Protein AF-A0A1V5X3C7-F1 (afdb_monomer)

Solvent-accessible surface area (backbone atoms only — not comparable to full-atom values): 3584 Å² total; per-residue (Å²): 98,57,94,75,72,44,41,66,45,57,51,27,36,76,71,41,19,11,61,86,80,71,45,73,49,58,78,86,62,41,90,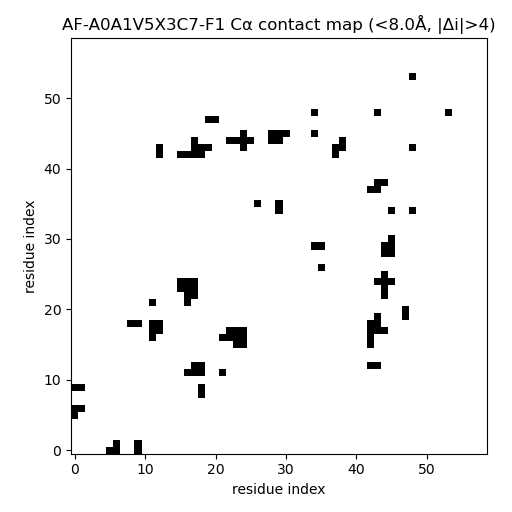45,72,63,54,53,52,50,24,77,75,69,37,45,31,48,74,58,43,48,73,70,65,63,66,81,76,85,127

Sequence (59 aa):
MRALGFGEMVDAVKKGICPLCGKKVIVDEFRDDISKREFKISGMCQACQDRIFNSKEEY

Secondary structure (DSSP, 8-state):
-GGGT-HHHHHHHHTTB-TTT-PBP-GGG--SHHHHHHHHHH---HHHHHHHH------

Mean predicted aligned error: 4.87 Å

Structure (mmCIF, N/CA/C/O backbone):
data_AF-A0A1V5X3C7-F1
#
_entry.id   AF-A0A1V5X3C7-F1
#
loop_
_atom_site.group_PDB
_atom_site.id
_atom_site.type_symbol
_atom_site.label_atom_id
_atom_site.label_alt_id
_atom_site.label_comp_id
_atom_site.label_asym_id
_atom_site.label_entity_id
_atom_site.label_seq_id
_atom_site.pdbx_PDB_ins_code
_atom_site.Cartn_x
_atom_site.Cartn_y
_atom_site.Cartn_z
_atom_site.occupancy
_atom_site.B_iso_or_equiv
_atom_site.auth_seq_id
_atom_site.auth_comp_id
_atom_site.auth_asym_id
_atom_site.auth_atom_id
_atom_site.pdbx_PDB_model_num
ATOM 1 N N . MET A 1 1 ? 11.619 2.217 -12.744 1.00 63.41 1 MET A N 1
ATOM 2 C CA . MET A 1 1 ? 11.325 1.160 -11.745 1.00 63.41 1 MET A CA 1
ATOM 3 C C . MET A 1 1 ? 11.713 -0.237 -12.223 1.00 63.41 1 MET A C 1
ATOM 5 O O . MET A 1 1 ? 12.599 -0.815 -11.618 1.00 63.41 1 MET A O 1
ATOM 9 N N . ARG A 1 2 ? 11.145 -0.775 -13.316 1.00 75.75 2 ARG A N 1
ATOM 10 C CA . ARG A 1 2 ? 11.498 -2.133 -13.794 1.00 75.75 2 ARG A CA 1
ATOM 11 C C . ARG A 1 2 ? 12.965 -2.294 -14.215 1.00 75.75 2 ARG A C 1
ATOM 13 O O . ARG A 1 2 ? 13.607 -3.242 -13.793 1.00 75.75 2 ARG A O 1
ATOM 20 N N . ALA A 1 3 ? 13.512 -1.328 -14.954 1.00 79.19 3 ALA A N 1
ATOM 21 C CA . ALA A 1 3 ? 14.919 -1.333 -15.375 1.00 79.19 3 ALA A CA 1
ATOM 22 C C . ALA A 1 3 ? 15.931 -1.205 -14.213 1.00 79.19 3 ALA A C 1
ATOM 24 O O . ALA A 1 3 ? 17.114 -1.432 -14.414 1.00 79.19 3 ALA A O 1
ATOM 25 N N . LEU A 1 4 ? 15.466 -0.856 -13.006 1.00 83.06 4 LEU A N 1
ATOM 26 C CA . LEU A 1 4 ? 16.287 -0.738 -11.795 1.00 83.06 4 LEU A CA 1
ATOM 27 C C . LEU A 1 4 ? 16.173 -1.979 -10.886 1.00 83.06 4 LEU A C 1
ATOM 29 O O . LEU A 1 4 ? 16.565 -1.921 -9.729 1.00 83.06 4 LEU A O 1
ATOM 33 N N . GLY A 1 5 ? 15.579 -3.080 -11.366 1.00 85.62 5 GLY A N 1
ATOM 34 C CA . GLY A 1 5 ? 15.423 -4.321 -10.593 1.00 85.62 5 GLY A CA 1
ATOM 35 C C . GLY A 1 5 ? 14.180 -4.387 -9.697 1.00 85.62 5 GLY A C 1
ATOM 36 O O . GLY A 1 5 ? 13.867 -5.445 -9.168 1.00 85.62 5 GLY A O 1
ATOM 37 N N . PHE A 1 6 ? 13.386 -3.318 -9.587 1.00 85.44 6 PHE A N 1
ATOM 38 C CA . PHE A 1 6 ? 12.173 -3.291 -8.748 1.00 85.44 6 PHE A CA 1
ATOM 39 C C . PHE A 1 6 ? 10.928 -3.899 -9.425 1.00 85.44 6 PHE A C 1
ATOM 41 O O . PHE A 1 6 ? 9.797 -3.504 -9.137 1.00 85.44 6 PHE A O 1
ATOM 48 N N . GLY A 1 7 ? 11.106 -4.817 -10.379 1.00 91.19 7 GLY A N 1
ATOM 49 C CA . GLY A 1 7 ? 10.005 -5.367 -11.179 1.00 91.19 7 GLY A CA 1
ATOM 50 C C . GLY A 1 7 ? 8.969 -6.117 -10.345 1.00 91.19 7 GLY A C 1
ATOM 51 O O . GLY A 1 7 ? 7.773 -5.862 -10.478 1.00 91.19 7 GLY A O 1
ATOM 52 N N . GLU A 1 8 ? 9.436 -6.966 -9.434 1.00 90.00 8 GLU A N 1
ATOM 53 C CA . GLU A 1 8 ? 8.577 -7.792 -8.582 1.00 90.00 8 GLU A CA 1
ATOM 54 C C . GLU A 1 8 ? 7.709 -6.948 -7.644 1.00 90.00 8 GLU A C 1
ATOM 56 O O . GLU A 1 8 ? 6.516 -7.209 -7.498 1.00 90.00 8 GLU A O 1
ATOM 61 N N . MET A 1 9 ? 8.270 -5.876 -7.074 1.00 89.44 9 MET A N 1
ATOM 62 C CA . MET A 1 9 ? 7.530 -4.950 -6.210 1.00 89.44 9 MET A CA 1
ATOM 63 C C . ME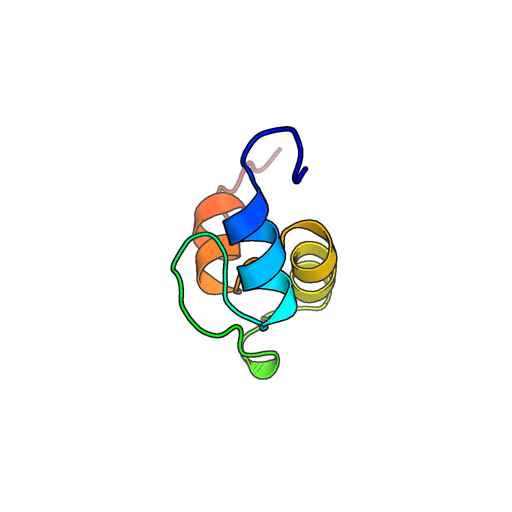T A 1 9 ? 6.418 -4.229 -6.979 1.00 89.44 9 MET A C 1
ATOM 65 O O . MET A 1 9 ? 5.299 -4.108 -6.483 1.00 89.44 9 MET A O 1
ATOM 69 N N . VAL A 1 10 ? 6.690 -3.797 -8.217 1.00 91.50 10 VAL A N 1
ATOM 70 C CA . VAL A 1 10 ? 5.672 -3.179 -9.085 1.00 91.50 10 VAL A CA 1
ATOM 71 C C . VAL A 1 10 ? 4.532 -4.158 -9.375 1.00 91.50 10 VAL A C 1
ATOM 73 O O . VAL A 1 10 ? 3.363 -3.768 -9.384 1.00 91.50 10 VAL A O 1
ATOM 76 N N . ASP A 1 11 ? 4.853 -5.429 -9.603 1.00 94.12 11 ASP A N 1
ATOM 77 C CA . ASP A 1 11 ? 3.850 -6.449 -9.897 1.00 94.12 11 ASP A CA 1
ATOM 78 C C . ASP A 1 11 ? 3.046 -6.852 -8.655 1.00 94.12 11 ASP A C 1
ATOM 80 O O . ASP A 1 11 ? 1.845 -7.107 -8.770 1.00 94.12 11 ASP A O 1
ATOM 84 N N . ALA A 1 12 ? 3.659 -6.838 -7.468 1.00 94.25 12 ALA A N 1
ATOM 85 C CA . ALA A 1 12 ? 2.957 -7.018 -6.201 1.00 94.25 12 ALA A CA 1
ATOM 86 C C . ALA A 1 12 ? 1.879 -5.939 -6.012 1.00 94.25 12 ALA A C 1
ATOM 88 O O . ALA A 1 12 ? 0.710 -6.274 -5.813 1.00 94.25 12 ALA A O 1
ATOM 89 N N . VAL A 1 13 ? 2.227 -4.661 -6.200 1.00 93.31 13 VAL A N 1
ATOM 90 C CA . VAL A 1 13 ? 1.271 -3.547 -6.071 1.00 93.31 13 VAL A CA 1
ATOM 91 C C . VAL A 1 13 ? 0.106 -3.693 -7.055 1.00 93.31 13 VAL A C 1
ATOM 93 O O . VAL A 1 13 ? -1.050 -3.541 -6.665 1.00 93.31 13 VAL A O 1
ATOM 96 N N . LYS A 1 14 ? 0.375 -4.078 -8.312 1.00 92.69 14 LYS A N 1
ATOM 97 C CA . LYS A 1 14 ? -0.676 -4.334 -9.318 1.00 92.69 14 LYS A CA 1
ATOM 98 C C . LYS A 1 14 ? -1.630 -5.465 -8.929 1.00 92.69 14 LYS A C 1
ATOM 100 O O . LYS A 1 14 ? -2.797 -5.427 -9.305 1.00 92.69 14 LYS A O 1
ATOM 105 N N . LYS A 1 15 ? -1.147 -6.463 -8.188 1.00 94.69 15 LYS A N 1
ATOM 106 C CA . LYS A 1 15 ? -1.952 -7.579 -7.666 1.00 94.69 15 LYS A CA 1
ATOM 107 C C . LYS A 1 15 ? -2.673 -7.233 -6.356 1.00 94.69 15 LYS A C 1
ATOM 109 O O . LYS A 1 15 ? -3.335 -8.099 -5.789 1.00 94.69 15 LYS A O 1
ATOM 114 N N . GLY A 1 16 ? -2.542 -6.000 -5.859 1.00 94.19 16 GLY A N 1
ATOM 115 C CA . GLY A 1 16 ? -3.063 -5.605 -4.550 1.00 94.19 16 GLY A CA 1
ATOM 116 C C . GLY A 1 16 ? -2.327 -6.291 -3.398 1.00 94.19 16 GLY A C 1
ATOM 117 O O . GLY A 1 16 ? -2.922 -6.552 -2.356 1.00 94.19 16 GLY A O 1
ATOM 118 N N . ILE A 1 17 ? -1.054 -6.632 -3.595 1.00 97.06 17 ILE A N 1
ATOM 119 C CA . ILE A 1 17 ? -0.177 -7.231 -2.592 1.00 97.06 17 ILE A CA 1
ATOM 120 C C . ILE A 1 17 ? 0.799 -6.157 -2.116 1.00 97.06 17 ILE A C 1
ATOM 122 O O . ILE A 1 17 ? 1.444 -5.486 -2.921 1.00 97.06 17 ILE A O 1
ATOM 126 N N . CYS A 1 18 ? 0.924 -6.004 -0.801 1.00 96.81 18 CYS A N 1
ATOM 127 C CA . CYS A 1 18 ? 1.868 -5.078 -0.205 1.00 96.81 18 CYS A CA 1
ATOM 128 C C . CYS A 1 18 ? 3.303 -5.502 -0.569 1.00 96.81 18 CYS A C 1
ATOM 130 O O . CYS A 1 18 ? 3.710 -6.610 -0.207 1.00 96.81 18 CYS A O 1
ATOM 132 N N . PRO A 1 19 ? 4.103 -4.634 -1.212 1.00 96.00 19 PRO A N 1
ATOM 133 C CA . PRO A 1 19 ? 5.454 -4.977 -1.652 1.00 96.00 19 PRO A CA 1
ATOM 134 C C . PRO A 1 19 ? 6.445 -5.143 -0.488 1.00 96.00 19 PRO A C 1
ATOM 136 O O . PRO A 1 19 ? 7.551 -5.622 -0.704 1.00 96.00 19 PRO A O 1
ATOM 139 N N . LEU A 1 20 ? 6.060 -4.757 0.737 1.00 94.62 20 LEU A N 1
ATOM 140 C CA . LEU A 1 20 ? 6.918 -4.821 1.919 1.00 94.62 20 LEU A CA 1
ATOM 141 C C . LEU A 1 20 ? 6.698 -6.082 2.762 1.00 94.62 20 LEU A C 1
ATOM 143 O O . LEU A 1 20 ? 7.661 -6.684 3.225 1.00 94.62 20 LEU A O 1
ATOM 147 N N . CYS A 1 21 ? 5.439 -6.469 2.993 1.00 96.12 21 CYS A N 1
ATOM 148 C CA . CYS A 1 21 ? 5.106 -7.631 3.826 1.00 96.12 21 CYS A CA 1
ATOM 149 C C . CYS A 1 21 ? 4.501 -8.809 3.052 1.00 96.12 21 CYS A C 1
ATOM 151 O O . CYS A 1 21 ? 4.230 -9.845 3.653 1.00 96.12 21 CYS A O 1
ATOM 153 N N . GLY A 1 22 ? 4.241 -8.659 1.749 1.00 95.56 22 GLY A N 1
ATOM 154 C CA . GLY A 1 22 ? 3.691 -9.716 0.893 1.00 95.56 22 GLY A CA 1
ATOM 155 C C . GLY A 1 22 ? 2.222 -10.070 1.155 1.00 95.56 22 GLY A C 1
ATOM 156 O O . GLY A 1 22 ? 1.693 -10.982 0.524 1.00 95.56 22 GLY A O 1
ATOM 157 N N . LYS A 1 23 ? 1.537 -9.369 2.066 1.00 96.81 23 LYS A N 1
ATOM 158 C CA . LYS A 1 23 ? 0.114 -9.596 2.365 1.00 96.81 23 LYS A CA 1
ATOM 159 C C . LYS A 1 23 ? -0.788 -8.843 1.393 1.00 96.81 23 LYS A C 1
ATOM 161 O O . LYS A 1 23 ? -0.410 -7.795 0.871 1.00 96.81 23 LYS A O 1
ATOM 166 N N . LYS A 1 24 ? -2.005 -9.350 1.188 1.00 96.94 24 LYS A N 1
ATOM 167 C CA . LYS A 1 24 ? -3.041 -8.639 0.432 1.00 96.94 24 LYS A CA 1
ATOM 168 C C . LYS A 1 24 ? -3.389 -7.329 1.141 1.00 96.94 24 LYS A C 1
ATOM 170 O O . LYS A 1 24 ? -3.540 -7.304 2.357 1.00 96.94 24 LYS A O 1
ATOM 175 N N . VAL A 1 25 ? -3.511 -6.258 0.372 1.00 96.25 25 VAL A N 1
ATOM 176 C CA . VAL A 1 25 ? -3.985 -4.965 0.859 1.00 96.25 25 VAL A CA 1
ATOM 177 C C . VAL A 1 25 ? -5.505 -5.022 0.961 1.00 96.25 25 VAL A C 1
ATOM 179 O O . VAL A 1 25 ? -6.185 -5.319 -0.024 1.00 96.25 25 VAL A O 1
ATOM 182 N N . ILE 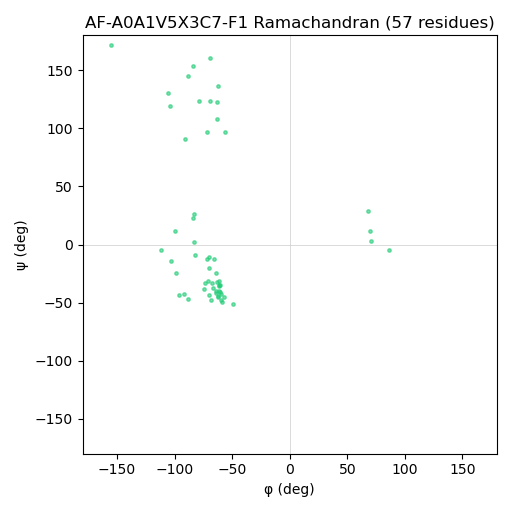A 1 26 ? -6.030 -4.745 2.152 1.00 94.56 26 ILE A N 1
ATOM 183 C CA . ILE A 1 26 ? -7.465 -4.684 2.422 1.00 94.56 26 ILE A CA 1
ATOM 184 C C . ILE A 1 26 ? -7.846 -3.209 2.522 1.00 94.56 26 ILE A C 1
ATOM 186 O O . ILE A 1 26 ? -7.310 -2.476 3.346 1.00 94.56 26 ILE A O 1
ATOM 190 N N . VAL A 1 27 ? -8.742 -2.753 1.644 1.00 89.00 27 VAL A N 1
ATOM 191 C CA . VAL A 1 27 ? -9.102 -1.328 1.555 1.00 89.00 27 VAL A CA 1
ATOM 192 C C . VAL A 1 27 ? -9.842 -0.856 2.810 1.00 89.00 27 VAL A C 1
ATOM 194 O O . VAL A 1 27 ? -9.650 0.277 3.241 1.00 89.00 27 VAL A O 1
ATOM 197 N N . ASP A 1 28 ? -10.626 -1.736 3.429 1.00 93.19 28 ASP A N 1
ATOM 198 C CA . ASP A 1 28 ? -11.348 -1.452 4.673 1.00 93.19 28 ASP A CA 1
ATOM 199 C C . ASP A 1 28 ? -10.431 -1.368 5.906 1.00 93.19 28 ASP A C 1
ATOM 201 O O . ASP A 1 28 ? -10.856 -0.878 6.947 1.00 93.19 28 ASP A O 1
ATOM 205 N N . GLU A 1 29 ? -9.167 -1.802 5.803 1.00 94.31 29 GLU A N 1
ATOM 206 C CA . GLU A 1 29 ? -8.178 -1.635 6.878 1.00 94.31 29 GLU A CA 1
ATOM 207 C C . GLU A 1 29 ? -7.528 -0.246 6.868 1.00 94.31 29 GLU A C 1
ATOM 209 O O . GLU A 1 29 ? -6.804 0.081 7.805 1.00 94.31 29 GLU A O 1
ATOM 214 N N . PHE A 1 30 ? -7.751 0.583 5.838 1.00 95.31 30 PHE A N 1
ATOM 215 C CA . PHE A 1 30 ? -7.213 1.942 5.841 1.00 95.31 30 PHE A CA 1
ATOM 216 C C . PHE A 1 30 ? -7.923 2.806 6.883 1.00 95.31 30 PHE A C 1
ATOM 218 O O . PHE A 1 30 ? -9.140 2.986 6.825 1.00 95.31 30 PHE A O 1
ATOM 225 N N . ARG A 1 31 ? -7.149 3.390 7.803 1.00 93.25 31 ARG A N 1
ATOM 226 C CA . ARG A 1 31 ? -7.687 4.149 8.945 1.00 93.25 31 ARG A CA 1
ATOM 227 C C . ARG A 1 31 ? -8.313 5.486 8.531 1.00 93.25 31 ARG A C 1
ATOM 229 O O . ARG A 1 31 ? -9.249 5.955 9.169 1.00 93.25 31 ARG A O 1
ATOM 236 N N . ASP A 1 32 ? -7.785 6.107 7.476 1.00 93.25 32 ASP A N 1
ATOM 237 C CA . ASP A 1 32 ? -8.190 7.432 7.024 1.00 93.25 32 ASP A CA 1
ATOM 238 C C . ASP A 1 32 ? -7.902 7.642 5.523 1.00 93.25 32 ASP A C 1
ATOM 240 O O . ASP A 1 32 ? -7.280 6.821 4.836 1.00 93.25 32 ASP A O 1
ATOM 244 N N . ASP A 1 33 ? -8.392 8.757 4.983 1.00 94.19 33 ASP A N 1
ATOM 245 C CA . ASP A 1 33 ? -8.197 9.103 3.576 1.00 94.19 33 ASP A CA 1
ATOM 246 C C . ASP A 1 33 ? -6.752 9.495 3.240 1.00 94.19 33 ASP A C 1
ATOM 248 O O . ASP A 1 33 ? -6.364 9.419 2.070 1.00 94.19 33 ASP A O 1
ATOM 252 N N . ILE A 1 34 ? -5.945 9.883 4.233 1.00 94.25 34 ILE A N 1
ATOM 253 C CA . ILE A 1 34 ? -4.513 10.135 4.050 1.00 94.25 34 ILE A CA 1
ATOM 254 C C . ILE A 1 34 ? -3.823 8.801 3.764 1.00 94.25 34 ILE A C 1
ATOM 256 O O . ILE A 1 34 ? -3.169 8.686 2.731 1.00 94.25 34 ILE A O 1
ATOM 260 N N . SER A 1 35 ? -4.088 7.752 4.542 1.00 93.88 35 SER A N 1
ATOM 261 C CA . SER A 1 35 ? -3.542 6.408 4.317 1.00 93.88 35 SER A CA 1
ATOM 262 C C . SER A 1 35 ? -3.961 5.808 2.971 1.00 93.88 35 SER A C 1
ATOM 264 O O . SER A 1 35 ? -3.169 5.149 2.290 1.00 93.88 35 SER A O 1
ATOM 266 N N . LYS A 1 36 ? -5.183 6.100 2.502 1.00 94.25 36 LYS A N 1
ATOM 267 C CA . LYS A 1 36 ? -5.614 5.727 1.140 1.00 94.25 36 LYS A CA 1
ATOM 268 C C . LYS A 1 36 ? -4.832 6.474 0.058 1.00 94.25 36 LYS A C 1
ATOM 270 O O . LYS A 1 36 ? -4.554 5.909 -1.002 1.00 94.25 36 LYS A O 1
ATOM 275 N N . ARG A 1 37 ? -4.501 7.750 0.275 1.00 94.19 37 ARG A N 1
ATOM 276 C CA . ARG A 1 37 ? -3.673 8.540 -0.654 1.00 94.19 37 ARG A CA 1
ATOM 277 C C . ARG A 1 37 ? -2.226 8.050 -0.639 1.00 94.19 37 ARG A C 1
ATOM 279 O O . ARG A 1 37 ? -1.659 7.833 -1.705 1.00 94.19 37 ARG A O 1
ATOM 286 N N . GLU A 1 38 ? -1.673 7.786 0.538 1.00 93.19 38 GLU A N 1
ATOM 287 C CA . GLU A 1 38 ? -0.336 7.219 0.729 1.00 93.19 38 GLU A CA 1
ATOM 288 C C . GLU A 1 38 ? -0.215 5.827 0.105 1.00 93.19 38 GLU A C 1
ATOM 290 O O . GLU A 1 38 ? 0.810 5.510 -0.502 1.00 93.19 38 GLU A O 1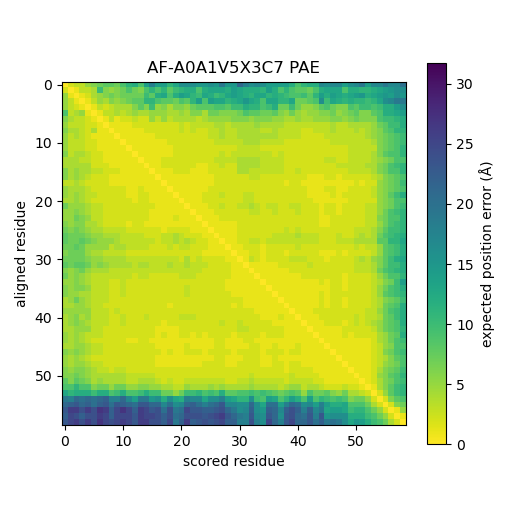
ATOM 295 N N . PHE A 1 39 ? -1.274 5.014 0.149 1.00 94.12 39 PHE A N 1
ATOM 296 C CA . PHE A 1 39 ? -1.326 3.738 -0.564 1.00 94.12 39 PHE A CA 1
ATOM 297 C C . PHE A 1 39 ? -1.182 3.913 -2.078 1.00 94.12 39 PHE A C 1
ATOM 299 O O . PHE A 1 39 ? -0.460 3.148 -2.710 1.00 94.12 39 PHE A O 1
ATOM 306 N N . LYS A 1 40 ? -1.805 4.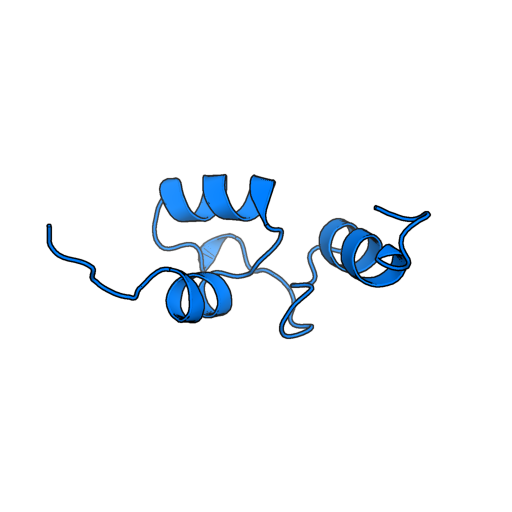932 -2.681 1.00 92.44 40 LYS A N 1
ATOM 307 C CA . LYS A 1 40 ? -1.675 5.181 -4.131 1.00 92.44 40 LYS A CA 1
ATOM 308 C C . LYS A 1 40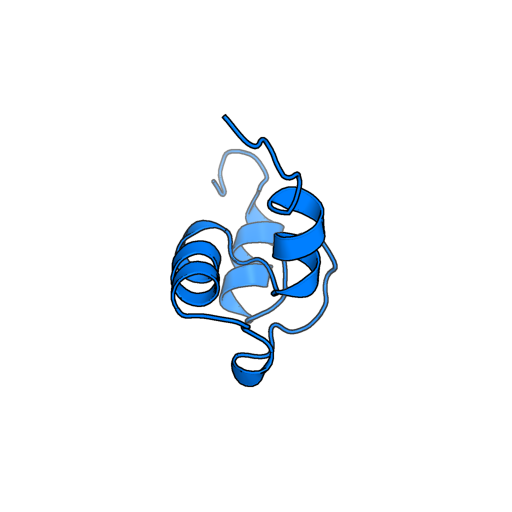 ? -0.247 5.545 -4.544 1.00 92.44 40 LYS A C 1
ATOM 310 O O . LYS A 1 40 ? 0.113 5.336 -5.698 1.00 92.44 40 LYS A O 1
ATOM 315 N N . ILE A 1 41 ? 0.545 6.081 -3.617 1.00 91.88 41 ILE A N 1
ATOM 316 C CA . ILE A 1 41 ? 1.942 6.461 -3.847 1.00 91.88 41 ILE A CA 1
ATOM 317 C C . ILE A 1 41 ? 2.874 5.275 -3.565 1.00 91.88 41 ILE A C 1
ATOM 319 O O . ILE A 1 41 ? 3.757 4.972 -4.363 1.00 91.88 41 ILE A O 1
ATOM 323 N N . SER A 1 42 ? 2.672 4.596 -2.435 1.00 92.69 42 SER A N 1
ATOM 324 C CA . SER A 1 42 ? 3.603 3.593 -1.902 1.00 92.69 42 SER A CA 1
ATOM 325 C C . SER A 1 42 ? 3.236 2.140 -2.214 1.00 92.69 42 SER A C 1
ATOM 327 O O . SER A 1 42 ? 4.095 1.262 -2.177 1.00 92.69 42 SER A O 1
ATOM 329 N N . GLY A 1 43 ? 1.959 1.854 -2.468 1.00 94.44 43 GLY A N 1
ATOM 330 C CA . GLY A 1 43 ? 1.423 0.498 -2.592 1.00 94.44 4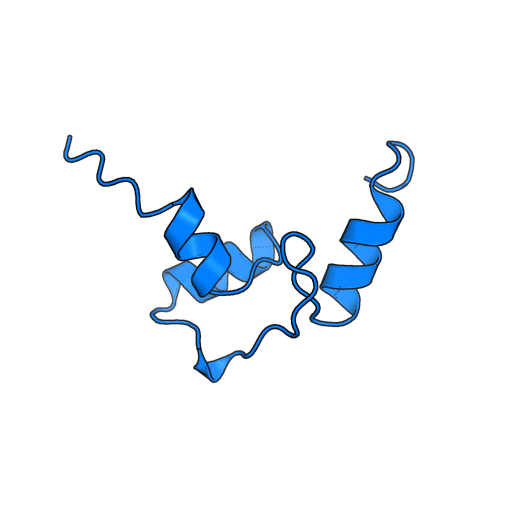3 GLY A CA 1
ATOM 331 C C . GLY A 1 43 ? 1.386 -0.302 -1.280 1.00 94.44 43 GLY A C 1
ATOM 332 O O . GLY A 1 43 ? 1.173 -1.514 -1.312 1.00 94.44 43 GLY A O 1
ATOM 333 N N . MET A 1 44 ? 1.608 0.330 -0.122 1.00 96.12 44 MET A N 1
ATOM 334 C CA . MET A 1 44 ? 1.713 -0.356 1.174 1.00 96.12 44 MET A CA 1
ATOM 335 C C . MET A 1 44 ? 0.365 -0.528 1.887 1.00 96.12 44 MET A C 1
ATOM 337 O O . MET A 1 44 ? -0.477 0.365 1.843 1.00 96.12 44 MET A O 1
ATOM 341 N N . CYS A 1 45 ? 0.178 -1.646 2.600 1.00 96.94 45 CYS A N 1
ATOM 342 C CA . CYS A 1 45 ? -0.977 -1.820 3.488 1.00 96.94 45 CYS A CA 1
ATOM 343 C C . CYS A 1 45 ? -0.891 -0.899 4.714 1.00 96.94 45 CYS A C 1
ATOM 345 O O . CYS A 1 45 ? 0.205 -0.470 5.086 1.00 96.94 45 CYS A O 1
ATOM 347 N N . GLN A 1 46 ? -2.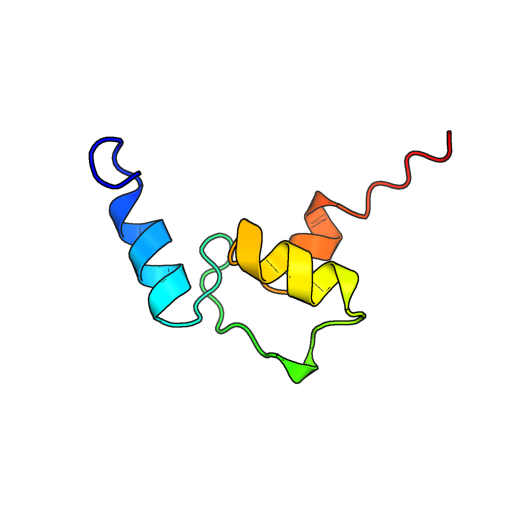032 -0.667 5.371 1.00 95.75 46 GLN A N 1
ATOM 348 C CA . GLN A 1 46 ? -2.140 0.184 6.560 1.00 95.75 46 GLN A CA 1
ATOM 349 C C . GLN A 1 46 ? -1.092 -0.158 7.629 1.00 95.75 46 GLN A C 1
ATOM 351 O O . GLN A 1 46 ? -0.332 0.710 8.034 1.00 95.75 46 GLN A O 1
ATOM 356 N N . ALA A 1 47 ? -0.965 -1.429 8.017 1.00 95.50 47 ALA A N 1
ATOM 357 C CA . ALA A 1 47 ? -0.027 -1.837 9.067 1.00 95.50 47 ALA A CA 1
ATOM 358 C C . ALA A 1 47 ? 1.445 -1.518 8.732 1.00 95.50 47 ALA A C 1
ATOM 360 O O . ALA A 1 47 ? 2.243 -1.186 9.609 1.00 95.50 47 ALA A O 1
ATOM 361 N N . CYS A 1 48 ? 1.829 -1.621 7.454 1.00 96.06 48 CYS A N 1
ATOM 362 C CA . CYS A 1 48 ? 3.170 -1.241 7.014 1.00 96.06 48 CYS A CA 1
ATOM 363 C C . CYS A 1 48 ? 3.347 0.276 6.970 1.00 96.06 48 CYS A C 1
ATOM 365 O O . CYS A 1 48 ? 4.421 0.750 7.337 1.00 96.06 48 CYS A O 1
ATOM 367 N N . GLN A 1 49 ? 2.314 1.012 6.550 1.00 94.88 49 GLN A N 1
ATOM 368 C CA . GLN A 1 49 ? 2.302 2.472 6.609 1.00 94.88 49 GLN A CA 1
ATOM 369 C C . GLN A 1 49 ? 2.454 2.954 8.053 1.00 94.88 49 GLN A C 1
ATOM 371 O O . GLN A 1 49 ? 3.337 3.757 8.318 1.00 94.88 49 GLN A O 1
ATOM 376 N N . ASP A 1 50 ? 1.694 2.403 9.001 1.00 92.56 50 ASP A N 1
ATOM 377 C CA . ASP A 1 50 ? 1.791 2.749 10.423 1.00 92.56 50 ASP A CA 1
ATOM 378 C C . ASP A 1 50 ? 3.207 2.522 10.953 1.00 92.56 50 ASP A C 1
ATOM 380 O O . ASP A 1 50 ? 3.782 3.384 11.605 1.00 92.56 50 ASP A O 1
ATOM 384 N N . ARG A 1 51 ? 3.829 1.388 10.624 1.00 91.88 51 ARG A N 1
ATOM 385 C CA . ARG A 1 51 ? 5.190 1.098 11.089 1.00 91.88 51 ARG A CA 1
ATOM 386 C C . ARG A 1 51 ? 6.238 2.086 10.559 1.00 91.88 51 ARG A C 1
ATOM 388 O O . ARG A 1 51 ? 7.238 2.303 11.233 1.00 91.88 51 ARG A O 1
ATOM 395 N N . ILE A 1 52 ? 6.054 2.614 9.349 1.00 90.06 52 ILE A N 1
ATOM 396 C CA . ILE A 1 52 ? 7.034 3.491 8.687 1.00 90.06 52 ILE A CA 1
ATOM 397 C C . ILE A 1 52 ? 6.765 4.966 8.993 1.00 90.06 52 ILE A C 1
ATOM 399 O O . ILE A 1 52 ? 7.707 5.709 9.237 1.00 90.06 52 ILE A O 1
ATOM 403 N N . PHE A 1 53 ? 5.500 5.386 8.961 1.00 84.25 53 PHE A N 1
ATOM 404 C CA . PHE A 1 53 ? 5.096 6.791 9.009 1.00 84.25 53 PHE A CA 1
ATOM 405 C C . PHE A 1 53 ? 4.568 7.235 10.378 1.00 84.25 53 PHE A C 1
ATOM 407 O O . PHE A 1 53 ? 4.471 8.431 10.618 1.00 84.25 53 PHE A O 1
ATOM 414 N N . ASN A 1 54 ? 4.245 6.317 11.298 1.00 75.06 54 ASN A N 1
ATOM 415 C CA . ASN A 1 54 ? 3.766 6.674 12.642 1.00 75.06 54 ASN A CA 1
ATOM 416 C C . ASN A 1 54 ? 4.908 6.965 13.637 1.00 75.06 54 ASN A C 1
ATOM 418 O O . ASN A 1 54 ? 4.723 6.871 14.853 1.00 75.06 54 ASN A O 1
ATOM 422 N N . SER A 1 55 ? 6.101 7.320 13.155 1.00 61.03 55 SER A N 1
ATOM 423 C CA . SER A 1 55 ? 7.077 8.013 13.991 1.00 61.03 55 SER A CA 1
ATOM 424 C C . SER A 1 55 ? 6.558 9.430 14.201 1.00 61.03 55 SER A C 1
ATOM 426 O O . SER A 1 55 ? 6.698 10.284 13.330 1.00 61.03 55 SER A O 1
ATOM 428 N N . LYS A 1 56 ? 5.895 9.666 15.334 1.00 58.34 56 LYS A N 1
ATOM 429 C CA . LYS A 1 56 ? 5.551 11.013 15.784 1.00 58.34 56 LYS A CA 1
ATOM 430 C C . LYS A 1 56 ? 6.828 11.854 15.880 1.00 58.34 56 LYS A C 1
ATOM 432 O O . LYS A 1 56 ? 7.522 11.794 16.889 1.00 58.34 56 LYS A O 1
ATOM 437 N N . GLU A 1 57 ? 7.128 12.637 14.855 1.00 59.09 57 GLU A N 1
ATOM 438 C CA . GLU A 1 57 ? 7.875 13.876 15.037 1.00 59.09 57 GLU A CA 1
ATOM 439 C C . GLU A 1 57 ? 6.828 14.971 15.254 1.00 59.09 57 GLU A C 1
ATOM 441 O O . GLU A 1 57 ? 6.260 15.527 14.315 1.00 59.09 57 GLU A O 1
ATOM 446 N N . GLU A 1 58 ? 6.489 15.180 16.529 1.00 54.38 58 GLU A N 1
ATOM 447 C CA . GLU A 1 58 ? 5.894 16.429 17.001 1.00 54.38 58 GLU A CA 1
ATOM 448 C C . GLU A 1 58 ? 6.941 17.529 16.762 1.00 54.38 58 GLU A C 1
ATOM 450 O O . GLU A 1 58 ? 7.985 17.533 17.416 1.00 54.38 58 GLU A O 1
ATOM 455 N N . TYR A 1 59 ? 6.691 18.398 15.780 1.00 51.88 59 TYR A N 1
ATOM 456 C CA . TYR A 1 59 ? 7.426 19.652 15.591 1.00 51.88 59 TYR A CA 1
ATOM 457 C C . TYR A 1 59 ? 6.730 20.781 16.348 1.00 51.88 59 TYR A C 1
ATOM 459 O O . TYR A 1 59 ? 5.480 20.85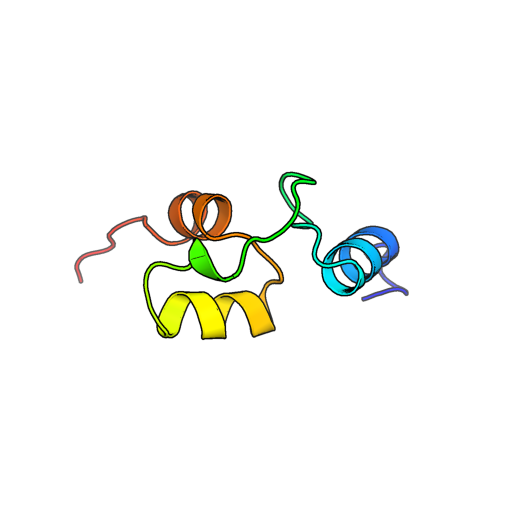5 16.261 1.00 51.88 59 TYR A O 1
#

Radius of gyration: 12.25 Å; Cα contacts (8 Å, |Δi|>4): 56; chains: 1; bounding box: 28×29×32 Å

Foldseek 3Di:
DVVVVCVVLVVCLVVCAASPPRHHADPVQAPDVVSVVVCVVRVHHPVVCCVPPVPDPPD

pLDDT: mean 88.82, std 11.45, range [51.88, 97.06]